Protein AF-A0A8X6MVD9-F1 (afdb_monomer_lite)

Structure (mmCIF, N/CA/C/O backbone):
data_AF-A0A8X6MVD9-F1
#
_entry.id   AF-A0A8X6MVD9-F1
#
loop_
_atom_site.group_PDB
_atom_site.id
_atom_site.type_symbol
_atom_site.label_atom_id
_atom_site.label_alt_id
_atom_site.label_comp_id
_atom_site.label_asym_id
_atom_site.label_entity_id
_atom_site.label_seq_id
_atom_site.pdbx_PDB_ins_code
_atom_site.Cartn_x
_atom_site.Cartn_y
_atom_site.Cartn_z
_atom_site.occupancy
_atom_site.B_iso_or_equiv
_atom_site.auth_seq_id
_atom_site.auth_comp_id
_atom_site.auth_asym_id
_atom_site.auth_atom_id
_atom_site.pdbx_PDB_model_num
ATOM 1 N N . SER A 1 1 ? 9.612 5.718 4.206 1.00 62.16 1 SER A N 1
ATOM 2 C CA . SER A 1 1 ? 8.943 5.454 5.500 1.00 62.16 1 SER A CA 1
ATOM 3 C C . SER A 1 1 ? 7.919 4.346 5.293 1.00 62.16 1 SER A C 1
ATOM 5 O O . SER A 1 1 ? 7.224 4.361 4.288 1.00 62.16 1 SER A O 1
ATOM 7 N N . ARG A 1 2 ? 7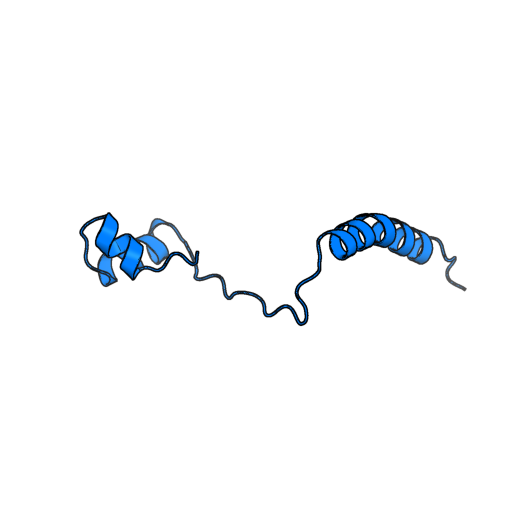.844 3.349 6.185 1.00 77.44 2 ARG A N 1
ATOM 8 C CA . ARG A 1 2 ? 6.849 2.269 6.074 1.00 77.44 2 ARG A CA 1
ATOM 9 C C . ARG A 1 2 ? 5.508 2.761 6.619 1.00 77.44 2 ARG A C 1
ATOM 11 O O . ARG 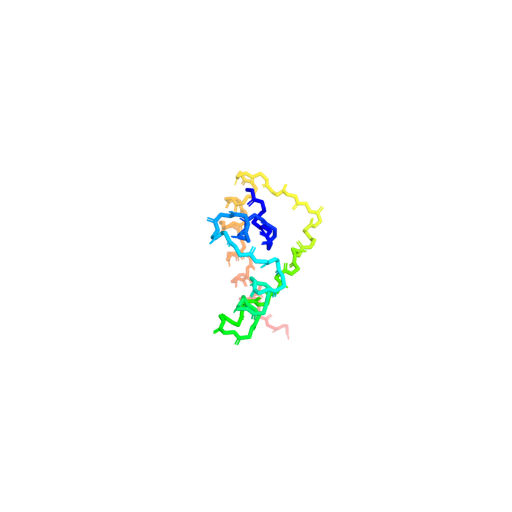A 1 2 ? 5.436 3.147 7.787 1.00 77.44 2 ARG A O 1
ATOM 18 N N . LEU A 1 3 ? 4.476 2.781 5.779 1.00 85.12 3 LEU A N 1
ATOM 19 C CA . LEU A 1 3 ? 3.118 3.105 6.207 1.00 85.12 3 LEU A CA 1
ATOM 20 C C . LEU A 1 3 ? 2.542 1.910 6.978 1.00 85.12 3 LEU A C 1
ATOM 22 O O . LEU A 1 3 ? 2.688 0.761 6.559 1.00 85.12 3 LEU A O 1
ATOM 26 N N . THR A 1 4 ? 1.947 2.169 8.139 1.00 91.19 4 THR A N 1
ATOM 27 C CA . THR A 1 4 ? 1.358 1.137 8.999 1.00 91.19 4 THR A CA 1
ATOM 28 C C . THR A 1 4 ? -0.129 1.396 9.167 1.00 91.19 4 THR A C 1
ATOM 30 O O . THR A 1 4 ? -0.562 2.545 9.138 1.00 91.19 4 THR A O 1
ATOM 33 N N . VAL A 1 5 ? -0.898 0.333 9.412 1.00 93.12 5 VAL A N 1
ATOM 34 C CA . VAL A 1 5 ? -2.340 0.433 9.694 1.00 93.12 5 VAL A CA 1
ATOM 35 C C . VAL A 1 5 ? -2.611 1.402 10.848 1.00 93.12 5 VAL A C 1
ATOM 37 O O . VAL A 1 5 ? -3.535 2.196 10.765 1.00 93.12 5 VAL A O 1
ATOM 40 N N . ARG A 1 6 ? -1.748 1.422 11.876 1.00 95.00 6 ARG A N 1
ATOM 41 C CA . ARG A 1 6 ? -1.831 2.399 12.971 1.00 95.00 6 ARG A CA 1
ATOM 42 C C . ARG A 1 6 ? -1.774 3.846 12.484 1.00 95.00 6 ARG A C 1
ATOM 44 O O . ARG A 1 6 ? -2.622 4.628 12.881 1.00 95.00 6 ARG A O 1
ATOM 51 N N . LYS A 1 7 ? -0.796 4.192 11.641 1.00 95.06 7 LYS A N 1
ATOM 52 C CA . LYS A 1 7 ? -0.671 5.561 11.119 1.00 95.06 7 LYS A CA 1
ATOM 53 C C . LYS A 1 7 ? -1.898 5.964 10.306 1.00 95.06 7 LYS A C 1
ATOM 55 O O . LYS A 1 7 ? -2.384 7.070 10.468 1.00 95.06 7 LYS A O 1
ATOM 60 N N . ILE A 1 8 ? -2.408 5.046 9.486 1.00 94.25 8 ILE A N 1
ATOM 61 C CA . ILE A 1 8 ? -3.625 5.268 8.695 1.00 94.25 8 ILE A CA 1
ATOM 62 C C . ILE A 1 8 ? -4.825 5.496 9.623 1.00 94.25 8 ILE A C 1
ATOM 64 O O . ILE A 1 8 ? -5.576 6.444 9.441 1.00 94.25 8 ILE A O 1
ATOM 68 N N . ALA A 1 9 ? -4.986 4.659 10.649 1.00 97.00 9 ALA A N 1
ATOM 69 C CA . ALA A 1 9 ? -6.072 4.780 11.615 1.00 97.00 9 ALA A CA 1
ATOM 70 C C . ALA A 1 9 ? -6.024 6.112 12.387 1.00 97.00 9 ALA A C 1
ATOM 72 O O . ALA A 1 9 ? -7.054 6.762 12.544 1.00 97.00 9 ALA A O 1
ATOM 73 N N . GLU A 1 10 ? -4.831 6.540 12.813 1.00 97.25 10 GLU A N 1
ATOM 74 C CA . GLU A 1 10 ? -4.602 7.834 13.471 1.00 97.25 10 GLU A CA 1
ATOM 75 C C . GLU A 1 10 ? -4.926 9.016 12.544 1.00 97.25 10 GLU A C 1
ATOM 77 O O . GLU A 1 10 ? -5.587 9.959 12.968 1.00 97.25 10 GLU A O 1
ATOM 82 N N . GLU A 1 11 ? -4.501 8.957 11.281 1.00 96.25 11 GLU A N 1
ATOM 83 C CA . GLU A 1 11 ? -4.690 10.033 10.300 1.00 96.25 11 GLU A CA 1
ATOM 84 C C . GLU A 1 11 ? -6.152 10.188 9.862 1.00 96.25 11 GLU A C 1
ATOM 86 O O . GLU A 1 11 ? -6.639 11.306 9.710 1.00 96.25 11 GLU A O 1
ATOM 91 N N . VAL A 1 12 ? -6.872 9.074 9.702 1.00 95.19 12 VAL A N 1
ATOM 92 C CA . VAL A 1 12 ? -8.286 9.080 9.290 1.00 95.19 12 VAL A CA 1
ATOM 93 C C . VAL A 1 12 ? -9.235 9.165 10.500 1.00 95.19 12 VAL A C 1
ATOM 95 O O . VAL A 1 12 ? -10.437 9.353 10.339 1.00 95.19 12 VAL A O 1
ATOM 98 N N . GLY A 1 13 ? -8.717 9.063 11.729 1.00 97.06 13 GLY A N 1
ATOM 99 C CA . GLY A 1 13 ? -9.515 9.160 12.953 1.00 97.06 13 GLY A CA 1
ATOM 100 C C . GLY A 1 13 ? -10.448 7.966 13.174 1.00 97.06 13 GLY A C 1
ATOM 101 O O . GLY A 1 13 ? -11.570 8.135 13.649 1.00 97.06 13 GLY A O 1
ATOM 102 N N . MET A 1 14 ? -10.003 6.757 12.824 1.00 96.44 14 MET A N 1
ATOM 103 C CA . MET A 1 14 ? -10.775 5.519 12.984 1.00 96.44 14 MET A CA 1
ATOM 104 C C . MET A 1 14 ? -10.040 4.485 13.840 1.00 96.44 14 MET A C 1
ATOM 106 O O . MET A 1 14 ? -8.860 4.630 14.159 1.00 96.44 14 MET A O 1
ATOM 110 N N . SER A 1 15 ? -10.737 3.412 14.218 1.00 97.75 15 SER A N 1
ATOM 111 C CA . SER A 1 15 ? -10.094 2.297 14.916 1.00 97.75 15 SER A CA 1
ATOM 112 C C . SER A 1 15 ? -9.113 1.559 13.992 1.00 97.75 15 SER A C 1
ATOM 114 O O . SER A 1 15 ? -9.318 1.489 12.777 1.00 97.75 15 SER A O 1
ATOM 116 N N . GLN A 1 16 ? -8.055 0.973 14.563 1.00 95.94 16 GLN A N 1
ATOM 117 C CA . GLN A 1 16 ? -7.109 0.160 13.787 1.00 95.94 16 GLN A CA 1
ATOM 118 C C . GLN A 1 16 ? -7.780 -1.055 13.145 1.00 95.94 16 GLN A C 1
ATOM 120 O O . GLN A 1 16 ? -7.413 -1.412 12.030 1.00 95.94 16 GLN A O 1
ATOM 125 N N . ASP A 1 17 ? -8.770 -1.653 13.811 1.00 96.50 17 ASP A N 1
ATOM 126 C CA . ASP A 1 17 ? -9.492 -2.819 13.299 1.00 96.50 17 ASP A CA 1
ATOM 127 C C . ASP A 1 17 ? -10.352 -2.450 12.087 1.00 96.50 17 ASP A C 1
ATOM 129 O O . ASP A 1 17 ? -10.312 -3.143 11.073 1.00 96.50 17 ASP A O 1
ATOM 133 N N . SER A 1 18 ? -11.052 -1.311 12.145 1.00 96.94 18 SER A N 1
ATOM 134 C CA . SER A 1 18 ? -11.811 -0.778 11.006 1.00 96.94 18 SER A CA 1
ATOM 135 C C . SER A 1 18 ? -10.891 -0.448 9.832 1.00 96.94 18 SER A C 1
ATOM 137 O O . SER A 1 18 ? -11.167 -0.852 8.705 1.00 96.94 18 SER A O 1
ATOM 139 N N . ALA A 1 19 ? -9.766 0.226 10.093 1.00 96.31 19 ALA A N 1
ATOM 140 C CA . ALA A 1 19 ? -8.773 0.512 9.062 1.00 96.31 19 ALA A CA 1
ATOM 141 C C . ALA A 1 19 ? -8.223 -0.781 8.444 1.00 96.31 19 ALA A C 1
ATOM 143 O O . ALA A 1 19 ? -8.058 -0.869 7.231 1.00 96.31 19 ALA A O 1
ATOM 144 N N . HIS A 1 20 ? -7.958 -1.801 9.264 1.00 93.94 20 HIS A N 1
ATOM 145 C CA . HIS A 1 20 ? -7.454 -3.085 8.794 1.00 93.94 20 HIS A CA 1
ATOM 146 C C . HIS A 1 20 ? -8.469 -3.826 7.915 1.00 93.94 20 HIS A C 1
ATOM 148 O O . HIS A 1 20 ? -8.076 -4.346 6.872 1.00 93.94 20 HIS A O 1
ATOM 154 N N . ALA A 1 21 ? -9.747 -3.844 8.308 1.00 95.56 21 ALA A N 1
ATOM 155 C CA . ALA A 1 21 ? -10.825 -4.455 7.533 1.00 95.56 21 ALA A CA 1
ATOM 156 C C . ALA A 1 21 ? -10.986 -3.769 6.171 1.00 95.56 21 ALA A C 1
ATOM 158 O O . ALA A 1 21 ? -10.882 -4.440 5.153 1.00 95.56 21 ALA A O 1
ATOM 159 N N . ILE A 1 22 ? -11.092 -2.436 6.131 1.00 95.75 22 ILE A N 1
ATOM 160 C CA . ILE A 1 22 ? -11.220 -1.677 4.873 1.00 95.75 22 ILE A CA 1
ATOM 161 C C . ILE A 1 22 ? -10.017 -1.932 3.959 1.00 95.75 22 ILE A C 1
ATOM 163 O O . ILE A 1 22 ? -10.169 -2.231 2.776 1.00 95.75 22 ILE A O 1
ATOM 167 N N . LEU A 1 23 ? -8.797 -1.850 4.504 1.00 93.88 23 LEU A N 1
ATOM 168 C CA . LEU A 1 23 ? -7.582 -2.089 3.723 1.00 93.88 23 LEU A CA 1
ATOM 169 C C . LEU A 1 23 ? -7.569 -3.499 3.123 1.00 93.88 23 LEU A C 1
ATOM 171 O O . LEU A 1 23 ? -7.163 -3.661 1.976 1.00 93.88 23 LEU A O 1
ATOM 175 N N . ARG A 1 24 ? -8.001 -4.516 3.873 1.00 93.06 24 ARG A N 1
ATOM 176 C CA . ARG A 1 24 ? -7.922 -5.913 3.437 1.00 93.06 24 ARG A CA 1
ATOM 177 C C . ARG A 1 24 ? -9.099 -6.353 2.567 1.00 93.06 24 ARG A C 1
ATOM 179 O O . ARG A 1 24 ? -8.869 -7.072 1.601 1.00 93.06 24 ARG A O 1
ATOM 186 N N . GLU A 1 25 ? -10.315 -5.976 2.933 1.00 94.94 25 GLU A N 1
ATOM 187 C CA . GLU A 1 25 ? -11.569 -6.503 2.382 1.00 94.94 25 GLU A CA 1
ATOM 188 C C . GLU A 1 25 ? -12.129 -5.595 1.284 1.00 94.94 25 GLU A C 1
ATOM 190 O O . GLU A 1 25 ? -12.469 -6.090 0.213 1.00 94.94 25 GLU A O 1
ATOM 195 N N . ASP A 1 26 ? -12.141 -4.276 1.497 1.00 95.44 26 ASP A N 1
ATOM 196 C CA . ASP A 1 26 ? -12.717 -3.326 0.532 1.00 95.44 26 ASP A CA 1
ATOM 197 C C . ASP A 1 26 ? -11.696 -2.890 -0.523 1.00 95.44 26 ASP A C 1
ATOM 199 O O . ASP A 1 26 ? -12.006 -2.758 -1.707 1.00 95.44 26 ASP A O 1
ATOM 203 N N . LEU A 1 27 ? -10.452 -2.658 -0.091 1.00 93.50 27 LEU A N 1
ATOM 204 C CA . LEU A 1 27 ? -9.368 -2.171 -0.948 1.00 93.50 27 LEU A CA 1
ATOM 205 C C . LEU A 1 27 ? -8.446 -3.290 -1.444 1.00 93.50 27 LEU A C 1
ATOM 207 O O . LEU A 1 27 ? -7.554 -3.035 -2.255 1.00 93.50 27 LEU A O 1
ATOM 211 N N . AS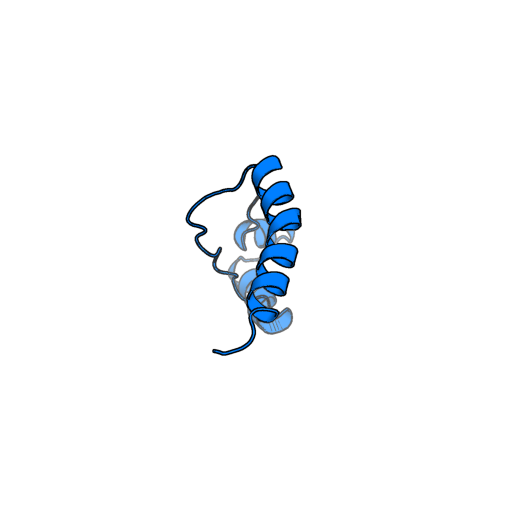N A 1 28 ? -8.642 -4.523 -0.966 1.00 91.75 28 ASN A N 1
ATOM 212 C CA . ASN A 1 28 ? -7.873 -5.702 -1.369 1.00 91.75 28 ASN A CA 1
ATOM 213 C C . ASN A 1 28 ? -6.340 -5.540 -1.206 1.00 91.75 28 ASN A C 1
ATOM 215 O O . ASN A 1 28 ? -5.541 -6.185 -1.896 1.00 91.75 28 ASN A O 1
ATOM 219 N N . MET A 1 29 ? -5.907 -4.675 -0.282 1.00 90.25 29 MET A N 1
ATOM 220 C CA . MET A 1 29 ? -4.505 -4.372 -0.004 1.00 90.25 29 MET A CA 1
ATOM 221 C C . MET A 1 29 ? -3.905 -5.433 0.915 1.00 90.25 29 MET A C 1
ATOM 223 O O . MET A 1 29 ? -3.865 -5.315 2.142 1.00 90.25 29 MET A O 1
ATOM 227 N N . ASN A 1 30 ? -3.382 -6.487 0.300 1.00 82.94 30 ASN A N 1
ATOM 228 C CA . ASN A 1 30 ? -2.635 -7.503 1.022 1.00 82.94 30 ASN A CA 1
ATOM 229 C C . ASN A 1 30 ? -1.291 -6.957 1.510 1.00 82.94 30 ASN A C 1
ATOM 231 O O . ASN A 1 30 ? -0.600 -6.204 0.820 1.00 82.94 30 ASN A O 1
ATOM 235 N N . ARG A 1 31 ? -0.890 -7.374 2.714 1.00 78.00 31 ARG A N 1
ATOM 236 C CA . ARG A 1 31 ? 0.400 -6.993 3.285 1.00 78.00 31 ARG A CA 1
ATOM 237 C C . ARG A 1 31 ? 1.517 -7.535 2.395 1.00 78.00 31 ARG A C 1
ATOM 239 O O . ARG A 1 31 ? 1.758 -8.739 2.364 1.00 78.00 31 ARG A O 1
ATOM 246 N N . LEU A 1 32 ? 2.221 -6.642 1.705 1.00 72.19 32 LEU A N 1
ATOM 247 C CA . LEU A 1 32 ? 3.438 -7.011 0.996 1.00 72.19 32 LEU A CA 1
ATOM 248 C C . LEU A 1 32 ? 4.499 -7.366 2.040 1.00 72.19 32 LEU A C 1
ATOM 250 O O . LEU A 1 32 ? 4.891 -6.534 2.865 1.00 72.19 32 LEU A O 1
ATOM 254 N N . ALA A 1 33 ? 4.929 -8.627 2.037 1.00 69.44 33 ALA A N 1
ATOM 255 C CA . ALA A 1 33 ? 6.177 -8.992 2.679 1.00 69.44 33 ALA A CA 1
ATOM 256 C C . ALA A 1 33 ? 7.294 -8.306 1.892 1.00 69.44 33 ALA A C 1
ATOM 258 O O . ALA A 1 33 ? 7.404 -8.469 0.676 1.00 69.44 33 ALA A O 1
ATOM 259 N N . GLU A 1 34 ? 8.095 -7.506 2.583 1.00 65.12 34 GLU A N 1
ATOM 260 C CA . GLU A 1 34 ? 9.319 -6.974 2.008 1.00 65.12 34 GLU A CA 1
ATOM 261 C C . GLU A 1 34 ? 10.197 -8.180 1.662 1.00 65.12 34 GLU A C 1
ATOM 263 O O . GLU A 1 34 ? 10.524 -8.988 2.535 1.00 65.12 34 GLU A O 1
ATOM 268 N N . LYS A 1 35 ? 10.476 -8.386 0.370 1.00 74.50 35 LYS A N 1
ATOM 269 C CA . LYS A 1 35 ? 11.362 -9.472 -0.048 1.00 74.50 35 LYS A CA 1
ATOM 270 C C . LYS A 1 35 ? 12.741 -9.158 0.521 1.00 74.50 35 LYS A C 1
ATOM 272 O O . LYS A 1 35 ? 13.281 -8.088 0.253 1.00 74.50 35 LYS A O 1
ATOM 277 N N . PHE A 1 36 ? 13.297 -10.077 1.306 1.00 72.69 36 PHE A N 1
ATOM 278 C CA . PHE A 1 36 ? 14.664 -9.947 1.793 1.00 72.69 36 PHE A CA 1
ATOM 279 C C . PHE A 1 36 ? 15.616 -9.992 0.598 1.00 72.69 36 PHE A C 1
ATOM 281 O O . PHE A 1 36 ? 15.765 -11.029 -0.046 1.00 72.69 36 PHE A O 1
ATOM 288 N N . LEU A 1 37 ? 16.227 -8.850 0.287 1.00 75.44 37 LEU A N 1
ATOM 289 C CA . LEU A 1 37 ? 17.302 -8.763 -0.690 1.00 75.44 37 LEU A CA 1
ATOM 290 C C . LEU A 1 37 ? 18.632 -9.002 0.042 1.00 75.44 37 LEU A C 1
ATOM 292 O O . LEU A 1 37 ? 18.895 -8.305 1.023 1.00 75.44 37 LEU A O 1
ATOM 296 N N . PRO A 1 38 ? 19.471 -9.958 -0.405 1.00 79.19 38 PRO A N 1
ATOM 297 C CA . PRO A 1 38 ? 20.753 -10.265 0.238 1.00 79.19 38 PRO A C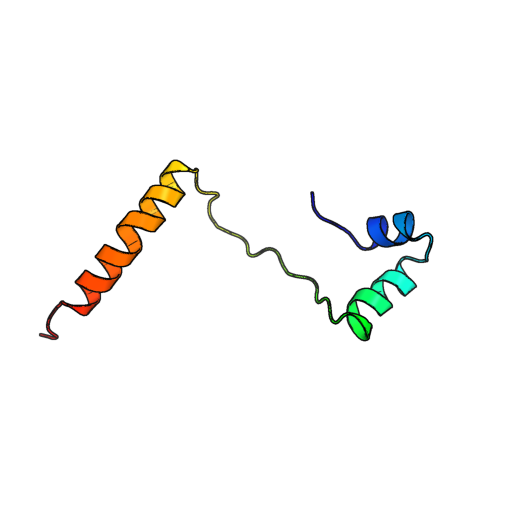A 1
ATOM 298 C C . PRO A 1 38 ? 21.716 -9.073 0.318 1.00 79.19 38 PRO A C 1
ATOM 300 O O . PRO A 1 38 ? 22.588 -9.046 1.181 1.00 79.19 38 PRO A O 1
ATOM 303 N N . GLN A 1 39 ? 21.562 -8.087 -0.571 1.00 84.56 39 GLN A N 1
ATOM 304 C CA . GLN A 1 39 ? 22.393 -6.891 -0.618 1.00 84.56 39 GLN A CA 1
ATOM 305 C C . GLN A 1 39 ? 21.602 -5.702 -1.168 1.00 84.56 39 GLN A C 1
ATOM 307 O O . GLN A 1 39 ? 20.811 -5.843 -2.103 1.00 84.56 39 GLN A O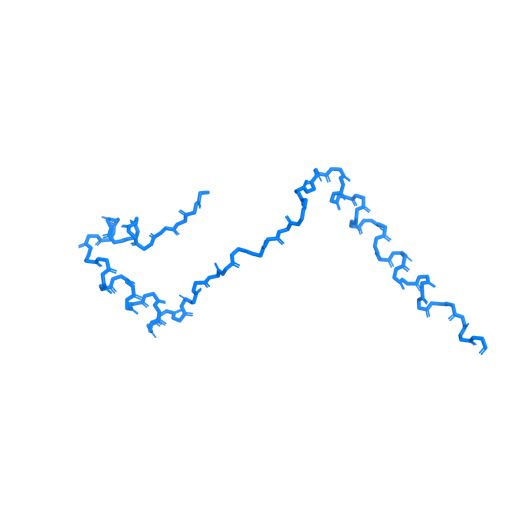 1
ATOM 312 N N . LEU A 1 40 ? 21.841 -4.518 -0.601 1.00 88.62 40 LEU A N 1
ATOM 313 C CA . LEU A 1 40 ? 21.370 -3.258 -1.164 1.00 88.62 40 LEU A CA 1
ATOM 314 C C . LEU A 1 40 ? 22.413 -2.751 -2.166 1.00 88.62 40 LEU A C 1
ATOM 316 O O . LEU A 1 40 ? 23.546 -2.480 -1.778 1.00 88.62 40 LEU A O 1
ATOM 320 N N . LEU A 1 41 ? 22.029 -2.637 -3.436 1.00 89.38 41 LEU A N 1
ATOM 321 C CA . LEU A 1 41 ? 22.920 -2.157 -4.494 1.00 89.38 41 LEU A CA 1
ATOM 322 C C . LEU A 1 41 ? 23.085 -0.633 -4.437 1.00 89.38 41 LEU A C 1
ATOM 324 O O . LEU A 1 41 ? 22.095 0.089 -4.254 1.00 89.38 41 LEU A O 1
ATOM 328 N N . SER A 1 42 ? 24.315 -0.158 -4.646 1.00 93.50 42 SER A N 1
ATOM 329 C CA . SER A 1 42 ? 24.599 1.258 -4.894 1.00 93.50 42 SER A CA 1
ATOM 330 C C . SER A 1 42 ? 23.985 1.711 -6.229 1.00 93.50 42 SER A C 1
ATOM 332 O O . SER A 1 42 ? 23.648 0.865 -7.063 1.00 93.50 42 SER A O 1
ATOM 334 N N . PRO A 1 43 ? 23.806 3.025 -6.454 1.00 94.56 43 PRO A N 1
ATOM 335 C CA . PRO A 1 43 ? 23.350 3.545 -7.743 1.00 94.56 43 PRO A CA 1
ATOM 336 C C . PRO A 1 43 ? 24.195 3.024 -8.911 1.00 94.56 43 PRO A C 1
ATOM 338 O O . PRO A 1 43 ? 23.650 2.458 -9.849 1.00 94.56 43 PRO A O 1
ATOM 341 N N . GLU A 1 44 ? 25.520 3.067 -8.779 1.00 95.31 44 GLU A N 1
ATOM 342 C CA . GLU A 1 44 ? 26.457 2.624 -9.815 1.00 95.31 44 GLU A CA 1
ATOM 343 C C . GLU A 1 44 ? 26.317 1.123 -10.107 1.00 95.31 44 GLU A C 1
ATOM 345 O O . GLU A 1 44 ? 26.397 0.696 -11.254 1.00 95.31 44 GLU A O 1
ATOM 350 N N . GLN A 1 45 ? 26.068 0.305 -9.077 1.00 93.00 45 GLN A N 1
ATOM 351 C CA . GLN A 1 45 ? 25.819 -1.129 -9.251 1.00 93.00 45 GLN A CA 1
ATOM 352 C C . GLN A 1 45 ? 24.490 -1.407 -9.959 1.00 93.00 45 GLN A C 1
ATOM 354 O O . GLN A 1 45 ? 24.388 -2.380 -10.704 1.00 93.00 45 GLN A O 1
ATOM 359 N N . LYS A 1 46 ? 23.465 -0.578 -9.726 1.00 93.44 46 LYS A N 1
ATOM 360 C CA . LYS A 1 46 ? 22.182 -0.696 -10.430 1.00 93.44 46 LYS A CA 1
ATOM 361 C C . LYS A 1 46 ? 22.325 -0.315 -11.893 1.00 93.44 46 LYS A C 1
ATOM 363 O O . LYS A 1 46 ? 21.802 -1.046 -12.725 1.00 93.44 46 LYS A O 1
ATOM 368 N N . ASP A 1 47 ? 23.039 0.769 -12.175 1.00 95.62 47 ASP A N 1
ATOM 369 C CA . ASP A 1 47 ? 23.299 1.225 -13.540 1.00 95.62 47 ASP A CA 1
ATOM 370 C C . ASP A 1 47 ? 24.092 0.155 -14.299 1.00 95.62 47 ASP A C 1
ATOM 372 O O . ASP A 1 47 ? 23.658 -0.321 -15.342 1.00 95.62 47 ASP A O 1
ATOM 376 N N . PHE A 1 48 ? 25.156 -0.372 -13.686 1.00 94.12 48 PHE A N 1
ATOM 377 C CA . PHE A 1 48 ? 25.915 -1.482 -14.258 1.00 94.12 48 PHE A CA 1
ATOM 378 C C . PHE A 1 48 ? 25.058 -2.737 -14.501 1.00 94.12 48 PHE A C 1
ATOM 380 O O . PHE A 1 48 ? 25.154 -3.360 -15.555 1.00 94.12 48 PHE A O 1
ATOM 387 N N . HIS A 1 49 ? 24.203 -3.126 -13.546 1.00 90.31 49 HIS A N 1
ATOM 388 C CA . HIS A 1 49 ? 23.280 -4.249 -13.743 1.00 90.31 49 HIS A CA 1
ATOM 389 C C . HIS A 1 49 ? 22.294 -3.992 -14.887 1.00 90.31 49 HIS A C 1
ATOM 391 O O . HIS A 1 49 ? 21.973 -4.924 -15.620 1.00 90.31 49 HIS A O 1
ATOM 397 N N . PHE A 1 50 ? 21.795 -2.764 -15.018 1.00 92.44 50 PHE A N 1
ATOM 398 C CA . PHE A 1 50 ? 20.861 -2.391 -16.071 1.00 92.44 50 PHE A CA 1
ATOM 399 C C . PHE A 1 50 ? 21.509 -2.475 -17.454 1.00 92.44 50 PHE A C 1
ATOM 401 O O . PHE A 1 50 ? 20.888 -2.998 -18.376 1.00 92.44 50 PHE A O 1
ATOM 408 N N . ASP A 1 51 ? 22.760 -2.035 -17.567 1.00 92.75 51 ASP A N 1
ATOM 409 C CA . ASP A 1 51 ? 23.493 -2.016 -18.831 1.00 92.75 51 ASP A CA 1
ATOM 410 C C . ASP A 1 51 ? 23.938 -3.422 -19.262 1.00 92.75 51 ASP A C 1
ATOM 412 O O . ASP A 1 51 ? 23.787 -3.804 -20.419 1.00 92.75 51 ASP A O 1
ATOM 416 N N . VAL A 1 52 ? 24.448 -4.231 -18.327 1.00 92.12 52 VAL A N 1
ATOM 417 C CA . VAL A 1 52 ? 25.107 -5.508 -18.659 1.00 92.12 52 VAL A CA 1
ATOM 418 C C . VAL A 1 52 ? 24.143 -6.694 -18.710 1.00 92.12 52 VAL A C 1
ATOM 420 O O . VAL A 1 52 ? 24.367 -7.641 -19.467 1.00 92.12 52 VAL A O 1
ATOM 423 N N . ALA A 1 53 ? 23.067 -6.692 -17.914 1.00 90.31 53 ALA A N 1
ATOM 424 C CA . ALA A 1 53 ? 22.162 -7.842 -17.853 1.00 90.31 53 ALA A CA 1
ATOM 425 C C . ALA A 1 53 ? 21.490 -8.182 -19.201 1.00 90.31 53 ALA A C 1
ATOM 427 O O . ALA A 1 53 ? 21.426 -9.374 -19.517 1.00 90.31 53 ALA A O 1
ATOM 428 N N . PRO A 1 54 ? 21.022 -7.210 -20.012 1.00 89.25 54 PRO A N 1
ATOM 429 C CA . PRO A 1 54 ? 20.456 -7.494 -21.331 1.00 89.25 54 PRO A CA 1
ATOM 430 C C . PRO A 1 54 ? 21.483 -8.104 -22.292 1.00 89.25 54 PRO A C 1
ATOM 432 O O . PRO A 1 54 ? 21.205 -9.123 -22.915 1.00 89.25 54 PRO A O 1
ATOM 435 N N . GLU A 1 55 ? 22.697 -7.552 -22.349 1.00 87.19 55 GLU A N 1
ATOM 436 C CA . GLU A 1 55 ? 23.766 -8.051 -23.226 1.00 87.19 55 GLU A CA 1
ATOM 437 C C . GLU A 1 55 ? 24.177 -9.487 -22.868 1.00 87.19 55 GLU A C 1
ATOM 439 O O . GLU A 1 55 ? 24.343 -10.354 -23.734 1.00 87.19 55 GLU A O 1
ATOM 444 N N . LEU A 1 56 ? 24.303 -9.771 -21.568 1.00 86.06 56 LEU A N 1
ATOM 445 C CA . LEU A 1 56 ? 24.606 -11.113 -21.084 1.00 86.06 56 LEU A CA 1
ATOM 446 C C . LEU A 1 56 ? 23.465 -12.097 -21.384 1.00 86.06 56 LEU A C 1
ATOM 448 O O . LEU A 1 56 ? 23.715 -13.240 -21.762 1.00 86.06 56 LEU A O 1
ATOM 452 N N . HIS A 1 57 ? 22.215 -11.661 -21.238 1.00 86.88 57 HIS A N 1
ATOM 453 C CA . HIS A 1 57 ? 21.052 -12.475 -21.569 1.00 86.88 57 HIS A CA 1
ATOM 454 C C . HIS A 1 57 ? 21.002 -12.811 -23.066 1.00 86.88 57 HIS A C 1
ATOM 456 O O . HIS A 1 57 ? 20.806 -13.968 -23.441 1.00 86.88 57 HIS A O 1
ATOM 462 N N . ASP A 1 58 ? 21.224 -11.827 -23.931 1.00 86.56 58 ASP A N 1
ATOM 463 C CA . ASP A 1 58 ? 21.152 -12.013 -25.379 1.00 86.56 58 ASP A CA 1
ATOM 464 C C . ASP A 1 58 ? 22.310 -12.873 -25.894 1.00 86.56 58 ASP A C 1
ATOM 466 O O . ASP A 1 58 ? 22.104 -13.779 -26.705 1.00 86.56 58 ASP A O 1
ATOM 470 N N . SER A 1 59 ? 23.518 -12.673 -25.360 1.00 83.25 59 SER A N 1
ATOM 471 C CA . SER A 1 59 ? 24.670 -13.524 -25.679 1.00 83.25 59 SER A CA 1
ATOM 47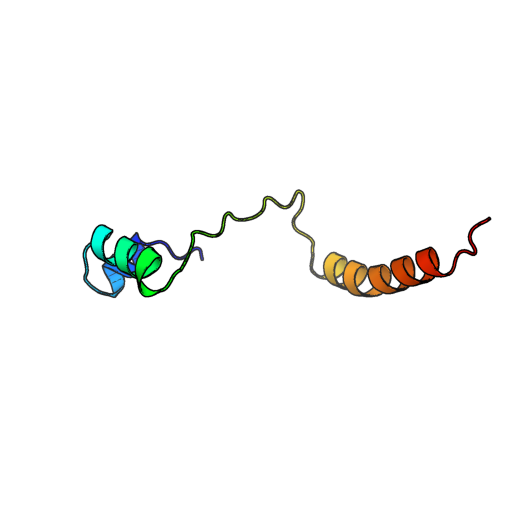2 C C . SER A 1 59 ? 24.459 -14.978 -25.251 1.00 83.25 59 SER A C 1
ATOM 474 O O . SER A 1 59 ? 24.745 -15.873 -26.043 1.00 83.25 59 SER A O 1
ATOM 476 N N . ALA A 1 60 ? 23.884 -15.234 -24.070 1.00 80.56 60 ALA A N 1
ATOM 477 C CA . ALA A 1 60 ? 23.554 -16.587 -23.618 1.00 80.56 60 ALA A CA 1
ATOM 478 C C . ALA A 1 60 ? 22.536 -17.286 -24.537 1.00 80.56 60 ALA A C 1
ATOM 480 O O . ALA A 1 60 ? 22.651 -18.486 -24.780 1.00 80.56 60 ALA A O 1
ATOM 481 N N . ASN A 1 61 ? 21.579 -16.537 -25.092 1.00 78.38 61 ASN A N 1
ATOM 482 C CA . ASN A 1 61 ? 20.581 -17.057 -26.032 1.00 78.38 61 ASN A CA 1
ATOM 483 C C . ASN A 1 61 ? 21.096 -17.190 -27.478 1.00 78.38 61 ASN A C 1
ATOM 485 O O . ASN A 1 61 ? 20.443 -17.828 -28.302 1.00 78.38 61 ASN A O 1
ATOM 489 N N . THR A 1 62 ? 22.254 -16.603 -27.793 1.00 75.38 62 THR A N 1
ATOM 490 C CA . THR A 1 62 ? 22.881 -16.659 -29.127 1.00 75.38 62 THR A CA 1
ATOM 491 C C . THR A 1 62 ? 23.942 -17.765 -29.227 1.00 75.38 62 THR A C 1
ATOM 493 O O . THR A 1 62 ? 24.445 -18.040 -30.316 1.00 75.38 62 THR A O 1
ATOM 496 N N . ILE A 1 63 ? 24.277 -18.444 -28.120 1.00 66.69 63 ILE A N 1
ATOM 497 C CA . ILE A 1 63 ? 25.123 -19.643 -28.157 1.00 66.69 63 ILE A CA 1
ATOM 498 C C . ILE A 1 63 ? 24.352 -20.724 -28.935 1.00 66.69 63 ILE A C 1
ATOM 500 O O . ILE A 1 63 ? 23.283 -21.137 -28.477 1.00 66.69 63 ILE A O 1
ATOM 504 N N . PRO A 1 64 ? 24.848 -21.203 -30.094 1.00 64.50 64 PRO A N 1
ATOM 505 C CA . PRO A 1 64 ? 24.217 -22.324 -30.770 1.00 64.50 64 PRO A CA 1
ATOM 506 C C . PRO A 1 64 ? 24.261 -23.513 -29.813 1.00 64.50 64 PRO A C 1
ATOM 508 O O . PRO A 1 64 ? 25.319 -23.816 -29.258 1.00 64.50 64 PRO A O 1
ATOM 511 N N . SER A 1 65 ? 23.125 -24.176 -29.600 1.00 65.38 65 SER A N 1
ATOM 512 C CA . SER A 1 65 ? 23.113 -25.480 -28.937 1.00 65.38 65 SER A CA 1
ATOM 513 C C . SER A 1 65 ? 24.142 -26.379 -29.631 1.00 65.38 65 SER A C 1
ATOM 515 O O . SER A 1 65 ? 24.057 -26.526 -30.852 1.00 65.38 65 SER A O 1
ATOM 517 N N . PHE A 1 66 ? 25.114 -26.893 -28.868 1.00 59.41 66 PHE A N 1
ATOM 518 C CA . PHE A 1 66 ? 26.146 -27.819 -29.349 1.00 59.41 66 PHE A CA 1
ATOM 519 C C . PHE A 1 66 ? 25.563 -28.966 -30.181 1.00 59.41 66 PHE A C 1
ATOM 521 O O . PHE A 1 66 ? 24.485 -29.480 -29.798 1.00 59.41 66 PHE A O 1
#

Foldseek 3Di:
DDDDLVNVCVVVVHDSVVSVCCCCPVVVPDDDDDPDDPDDDDPVRVVVCVVVVVVVVVVVVPPPDD

pLDDT: mean 87.17, std 10.32, range [59.41, 97.75]

Secondary structure (DSSP, 8-state):
----HHHHHHHHT--HHHHHHIIIIIS----------SSPPPHHHHHHHHHHHHHHHHHHHHSPP-

Organism: Nephila pilipes (NCBI:txid299642)

Radius of gyration: 21.45 Å; chains: 1; bounding box: 39×38×46 Å

Sequence (66 aa):
SRLTVRKIAEEVGMSQDSAHAILREDLNMNRLAEKFLPQLLSPEQKDFHFDVAPELHDSANTIPSF